Protein AF-A0A938W1L6-F1 (afdb_monomer)

Mean predicted aligned error: 9.25 Å

pLDDT: mean 88.77, std 12.85, range [36.91, 98.38]

Sequence (75 aa):
MGQVISTPFQNALDVIERLPAEDQETLIEIIRRRMIEQRRAEIARNAQVTLQAFREGRASYGTVEDLRRDLLDKP

Radius of gyration: 22.77 Å; Cα contacts (8 Å, |Δi|>4): 9; chains: 1; bounding box: 52×34×55 Å

Secondary structure (DSSP, 8-state):
-------HHHHHHHHHTTS-HHHHHHHHHHHHHHHHHHHHHHHHHHHHHHHHHHHTT-S----HHHHHHHHHS--

Structure (mmCIF, N/CA/C/O backbone):
data_AF-A0A938W1L6-F1
#
_entry.id   AF-A0A938W1L6-F1
#
loop_
_atom_site.group_PDB
_atom_site.id
_atom_site.type_symbol
_atom_site.label_atom_id
_atom_site.label_alt_id
_atom_site.label_comp_id
_atom_site.label_asym_id
_atom_site.label_entity_id
_atom_site.label_seq_id
_atom_site.pdbx_PDB_ins_code
_atom_site.Cartn_x
_atom_site.Cartn_y
_atom_site.Cartn_z
_atom_site.oc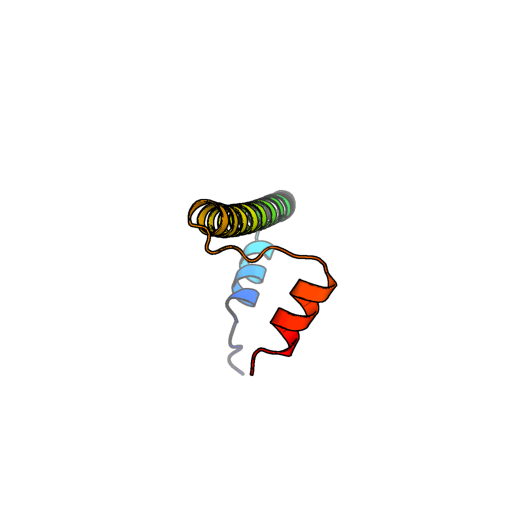cupancy
_atom_site.B_iso_or_equiv
_atom_site.auth_seq_id
_atom_site.auth_comp_id
_atom_site.auth_asym_id
_atom_site.auth_atom_id
_atom_site.pdbx_PDB_model_num
ATOM 1 N N . MET A 1 1 ? 29.300 -24.974 -9.854 1.00 36.91 1 MET A N 1
ATOM 2 C CA . MET A 1 1 ? 28.391 -23.883 -10.261 1.00 36.91 1 MET A CA 1
ATOM 3 C C . MET A 1 1 ? 27.245 -23.873 -9.263 1.00 36.91 1 MET A C 1
ATOM 5 O O . MET A 1 1 ? 26.426 -24.780 -9.302 1.00 36.91 1 MET A O 1
ATOM 9 N N . GLY A 1 2 ? 27.287 -22.974 -8.276 1.00 46.72 2 GLY A N 1
ATOM 10 C CA . GLY A 1 2 ? 26.286 -22.922 -7.207 1.00 46.72 2 GLY A CA 1
ATOM 11 C C . GLY A 1 2 ? 24.935 -22.494 -7.768 1.00 46.72 2 GLY A C 1
ATOM 12 O O . GLY A 1 2 ? 24.853 -21.506 -8.492 1.00 46.72 2 GLY A O 1
ATOM 13 N N . GLN A 1 3 ? 23.897 -23.266 -7.477 1.00 53.31 3 GLN A N 1
ATOM 14 C CA . GLN A 1 3 ? 22.535 -22.963 -7.885 1.00 53.31 3 GLN A CA 1
ATOM 15 C C . GLN A 1 3 ? 22.079 -21.721 -7.105 1.00 53.31 3 GLN A C 1
ATOM 17 O O . GLN A 1 3 ? 21.935 -21.772 -5.885 1.00 53.31 3 GLN A O 1
ATOM 22 N N . VAL A 1 4 ? 21.918 -20.585 -7.786 1.00 63.53 4 VAL A N 1
ATOM 23 C CA . VAL A 1 4 ? 21.368 -19.374 -7.167 1.00 63.53 4 VAL A CA 1
ATOM 24 C C . VAL A 1 4 ? 19.885 -19.641 -6.925 1.00 63.53 4 VAL A C 1
ATOM 26 O O . VAL A 1 4 ? 19.107 -19.752 -7.870 1.00 63.53 4 VAL A O 1
ATOM 29 N N . ILE A 1 5 ? 19.494 -19.812 -5.663 1.00 65.50 5 ILE A N 1
ATOM 30 C CA . ILE A 1 5 ? 18.083 -19.914 -5.284 1.00 65.50 5 ILE A CA 1
ATOM 31 C C . ILE A 1 5 ? 17.476 -18.525 -5.498 1.00 65.50 5 ILE A C 1
ATOM 33 O O . ILE A 1 5 ? 17.656 -17.632 -4.672 1.00 65.50 5 ILE A O 1
ATOM 37 N N . SER A 1 6 ? 16.803 -18.325 -6.632 1.00 77.75 6 SER A N 1
ATOM 38 C CA . SER A 1 6 ? 16.148 -17.052 -6.924 1.00 77.75 6 SER A CA 1
ATOM 39 C C . SER A 1 6 ? 14.887 -16.910 -6.078 1.00 77.75 6 SER A C 1
ATOM 41 O O . SER A 1 6 ? 13.988 -17.756 -6.118 1.00 77.75 6 SER A O 1
ATOM 43 N N . THR A 1 7 ? 14.831 -15.850 -5.276 1.00 93.69 7 THR A N 1
ATOM 44 C CA . THR A 1 7 ? 13.657 -15.547 -4.455 1.00 93.69 7 THR A CA 1
ATOM 45 C C . THR A 1 7 ? 12.516 -15.034 -5.340 1.00 93.69 7 THR A C 1
ATOM 47 O O . THR A 1 7 ? 12.770 -14.479 -6.410 1.00 93.69 7 THR A O 1
ATOM 50 N N . PRO A 1 8 ? 11.246 -15.138 -4.908 1.00 94.38 8 PRO A N 1
ATOM 51 C CA . PRO A 1 8 ? 10.137 -14.511 -5.628 1.00 94.38 8 PRO A CA 1
ATOM 52 C C . PRO A 1 8 ? 10.355 -13.013 -5.879 1.00 94.38 8 PRO A C 1
ATOM 54 O O . PRO A 1 8 ? 9.949 -12.499 -6.915 1.00 94.38 8 PRO A O 1
ATOM 57 N N . PHE A 1 9 ? 11.036 -12.333 -4.952 1.00 93.62 9 PHE A N 1
ATOM 58 C CA . PHE A 1 9 ? 11.407 -10.931 -5.100 1.00 93.62 9 PHE A CA 1
ATOM 59 C C . PHE A 1 9 ? 12.433 -10.723 -6.218 1.00 93.62 9 PHE A C 1
ATOM 61 O O . PHE A 1 9 ? 12.213 -9.887 -7.087 1.00 93.62 9 PHE A O 1
ATOM 68 N N . GLN A 1 10 ? 13.505 -11.522 -6.245 1.00 93.38 10 GLN A N 1
ATOM 69 C CA . GLN A 1 10 ? 14.513 -11.437 -7.304 1.00 93.38 10 GLN A CA 1
ATOM 70 C C . GLN A 1 10 ? 13.905 -11.741 -8.678 1.00 93.38 10 GLN A C 1
ATOM 72 O O . GLN A 1 10 ? 14.112 -10.986 -9.618 1.00 93.38 10 GLN A O 1
ATOM 77 N N . ASN A 1 11 ? 13.056 -12.767 -8.776 1.00 95.25 11 ASN A N 1
ATOM 78 C CA . ASN A 1 11 ? 12.345 -13.071 -10.019 1.00 95.25 11 ASN A CA 1
ATOM 79 C C . ASN A 1 11 ? 11.457 -11.906 -10.491 1.00 95.25 11 ASN A C 1
ATOM 81 O O . ASN A 1 11 ? 11.321 -11.687 -11.690 1.00 95.25 11 ASN A O 1
ATOM 85 N N . ALA A 1 12 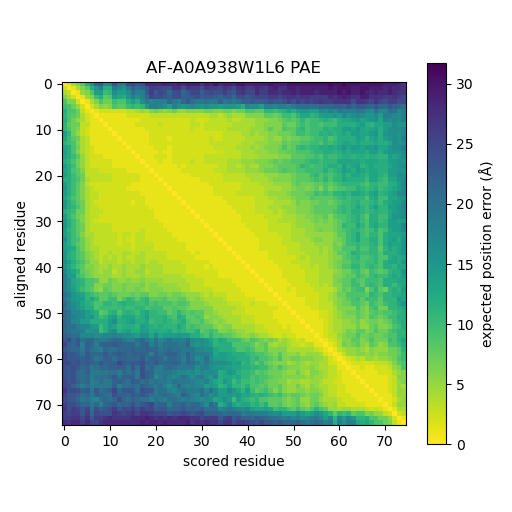? 10.834 -11.163 -9.569 1.00 95.06 12 ALA A N 1
ATOM 86 C CA . ALA A 1 12 ? 10.034 -9.996 -9.926 1.00 95.06 12 ALA A CA 1
ATOM 87 C C . ALA A 1 12 ? 10.906 -8.855 -10.472 1.00 95.06 12 ALA A C 1
ATOM 89 O O . ALA A 1 12 ? 10.525 -8.241 -11.466 1.00 95.06 12 ALA A O 1
ATOM 90 N N . LEU A 1 13 ? 12.075 -8.608 -9.868 1.00 95.25 13 LEU A N 1
ATOM 91 C CA . LEU A 1 13 ? 13.045 -7.633 -10.380 1.00 95.25 13 LEU A CA 1
ATOM 92 C C . LEU A 1 13 ? 13.505 -8.007 -11.789 1.00 95.25 13 LEU A C 1
ATOM 94 O O . LEU A 1 13 ? 13.376 -7.191 -12.696 1.00 95.25 13 LEU A O 1
ATOM 98 N N . ASP A 1 14 ? 13.909 -9.261 -11.998 1.00 95.81 14 ASP A N 1
ATOM 99 C CA . ASP A 1 14 ? 14.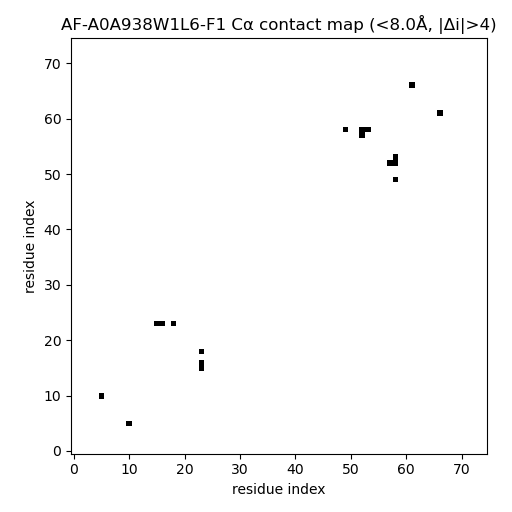385 -9.748 -13.298 1.00 95.81 14 ASP A CA 1
ATOM 100 C C . ASP A 1 14 ? 13.329 -9.591 -14.411 1.00 95.81 14 ASP A C 1
ATOM 102 O O . ASP A 1 14 ? 13.666 -9.421 -15.584 1.00 95.81 14 ASP A O 1
ATOM 106 N N . VAL A 1 15 ? 12.036 -9.677 -14.070 1.00 96.38 15 VAL A N 1
ATOM 107 C CA . VAL A 1 15 ? 10.930 -9.444 -15.012 1.00 96.38 15 VAL A CA 1
ATOM 108 C C . VAL A 1 15 ? 10.735 -7.954 -15.280 1.00 96.38 15 VAL A C 1
ATOM 110 O O . VAL A 1 15 ? 10.563 -7.573 -16.436 1.00 96.38 15 VAL A O 1
ATOM 113 N N . ILE A 1 16 ? 10.767 -7.117 -14.241 1.00 96.50 16 IL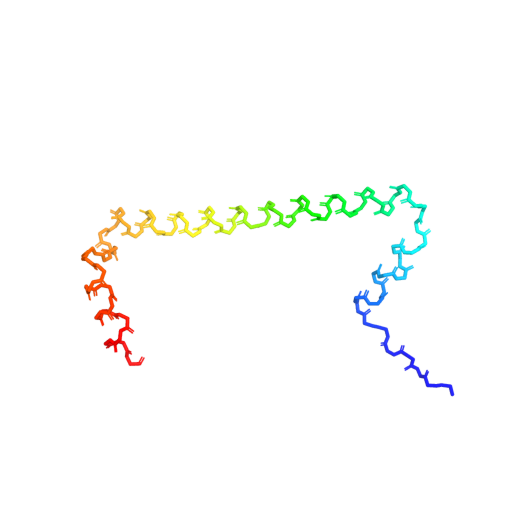E A N 1
ATOM 114 C CA . ILE A 1 16 ? 10.589 -5.664 -14.364 1.00 96.50 16 ILE A CA 1
ATOM 115 C C . ILE A 1 16 ? 11.733 -5.049 -15.177 1.00 96.50 16 ILE A C 1
ATOM 117 O O . ILE A 1 16 ? 11.479 -4.234 -16.056 1.00 96.50 16 ILE A O 1
ATOM 121 N N . GLU A 1 17 ? 12.972 -5.489 -14.956 1.00 95.94 17 GLU A N 1
ATOM 122 C CA . GLU A 1 17 ? 14.161 -4.995 -15.665 1.00 95.94 17 GLU A CA 1
ATOM 123 C C . GLU A 1 17 ? 14.127 -5.267 -17.177 1.00 95.94 17 GLU A C 1
ATOM 125 O O . GLU A 1 17 ? 14.787 -4.573 -17.948 1.00 95.94 17 GLU A O 1
ATOM 130 N N . ARG A 1 18 ? 13.341 -6.256 -17.624 1.00 97.62 18 ARG A N 1
ATOM 131 C CA . ARG A 1 18 ? 13.149 -6.568 -19.051 1.00 97.62 18 ARG A CA 1
ATOM 132 C C . ARG A 1 18 ? 12.115 -5.673 -19.733 1.00 97.62 18 ARG A C 1
ATOM 134 O O . ARG A 1 18 ? 11.977 -5.752 -20.954 1.00 97.62 18 ARG A O 1
ATOM 141 N N . LEU A 1 19 ? 11.370 -4.870 -18.977 1.00 97.81 19 LEU A N 1
ATOM 142 C CA . LEU A 1 19 ? 10.392 -3.939 -19.530 1.00 97.81 19 LEU A CA 1
ATOM 143 C C . LEU A 1 19 ? 11.088 -2.686 -20.091 1.00 97.81 19 LEU A C 1
ATOM 145 O O . LEU A 1 19 ? 12.136 -2.285 -19.576 1.00 97.81 19 LEU A O 1
ATOM 149 N N . PRO A 1 20 ? 10.508 -2.023 -21.106 1.00 98.38 20 PRO A N 1
ATOM 150 C CA . PRO A 1 20 ? 10.905 -0.673 -21.497 1.00 98.38 20 PRO A CA 1
ATOM 151 C C . PRO A 1 20 ? 10.883 0.299 -20.310 1.00 98.38 20 PRO A C 1
ATOM 153 O O . PRO A 1 20 ? 10.073 0.151 -19.399 1.00 98.38 20 PRO A O 1
ATOM 156 N N . ALA A 1 21 ? 11.730 1.330 -20.340 1.00 97.25 21 ALA A N 1
ATOM 157 C CA . ALA A 1 21 ? 11.825 2.304 -19.247 1.00 97.25 21 ALA A CA 1
ATOM 158 C C . ALA A 1 21 ? 10.472 2.968 -18.911 1.00 97.25 21 ALA A C 1
ATOM 160 O O . ALA A 1 21 ? 10.119 3.084 -17.741 1.00 97.25 21 ALA A O 1
ATOM 161 N N . GLU A 1 22 ? 9.680 3.314 -19.928 1.00 98.06 22 GLU A N 1
ATOM 162 C CA . GLU A 1 22 ? 8.336 3.891 -19.764 1.00 98.06 22 GLU A CA 1
ATOM 163 C C . GLU A 1 22 ? 7.367 2.938 -19.038 1.00 98.06 22 GLU A C 1
ATOM 165 O O . GLU A 1 22 ? 6.600 3.350 -18.162 1.00 98.06 22 GLU A O 1
ATOM 170 N N . ASP A 1 23 ? 7.441 1.642 -19.343 1.00 98.25 23 ASP A N 1
ATOM 171 C CA . ASP A 1 23 ? 6.625 0.619 -18.688 1.00 98.25 23 ASP A CA 1
ATOM 172 C C . ASP A 1 23 ? 7.071 0.400 -17.237 1.00 98.25 23 ASP A C 1
ATOM 174 O O . ASP A 1 23 ? 6.230 0.200 -16.357 1.00 98.25 23 ASP A O 1
ATOM 178 N N . GLN A 1 24 ? 8.378 0.476 -16.958 1.00 98.06 24 GLN A N 1
ATOM 179 C CA . GLN A 1 24 ? 8.902 0.415 -15.590 1.00 98.06 24 GLN A CA 1
ATOM 180 C C . GLN A 1 24 ? 8.408 1.603 -14.752 1.00 98.06 24 GLN A C 1
ATOM 182 O O . GLN A 1 24 ? 7.923 1.407 -13.634 1.00 98.06 24 GLN A O 1
ATOM 187 N N . GLU A 1 25 ? 8.465 2.822 -15.293 1.00 97.56 25 GLU A N 1
ATOM 188 C CA . GLU A 1 25 ? 7.946 4.029 -14.635 1.00 97.56 25 GLU A CA 1
ATOM 189 C C . GLU A 1 25 ? 6.439 3.921 -14.371 1.00 97.56 25 GLU A C 1
ATOM 191 O O . GLU A 1 25 ? 5.972 4.132 -13.245 1.00 97.56 25 GLU A O 1
ATOM 196 N N . THR A 1 26 ? 5.678 3.483 -15.374 1.00 98.00 26 THR A N 1
ATOM 197 C CA . THR A 1 26 ? 4.233 3.255 -15.254 1.00 98.00 26 THR A CA 1
ATOM 198 C C . THR A 1 26 ? 3.915 2.203 -14.185 1.00 98.00 26 THR A C 1
ATOM 200 O O . THR A 1 26 ? 2.995 2.371 -13.376 1.00 98.00 26 THR A O 1
ATOM 203 N N . LEU A 1 27 ? 4.690 1.118 -14.125 1.00 97.88 27 LEU A N 1
ATOM 204 C CA . LEU A 1 27 ? 4.520 0.060 -13.133 1.00 97.88 27 LEU A CA 1
ATOM 205 C C . LEU A 1 27 ? 4.754 0.575 -11.705 1.00 97.88 27 LEU A C 1
ATOM 207 O O . LEU A 1 27 ? 3.974 0.239 -10.806 1.00 97.88 27 LEU A O 1
ATOM 211 N N . ILE A 1 28 ? 5.758 1.432 -11.496 1.00 96.94 28 ILE A N 1
ATOM 212 C CA . ILE A 1 28 ? 6.011 2.080 -10.199 1.00 96.94 28 ILE A CA 1
ATOM 213 C C . ILE A 1 28 ? 4.784 2.887 -9.756 1.00 96.94 28 ILE A C 1
ATOM 215 O O . ILE A 1 28 ? 4.335 2.755 -8.610 1.00 96.94 28 ILE A O 1
ATOM 219 N N . GLU A 1 29 ? 4.193 3.680 -10.653 1.00 98.00 29 GLU A N 1
ATOM 220 C CA . GLU A 1 29 ? 2.986 4.445 -10.331 1.00 98.00 29 GLU A CA 1
ATOM 221 C C . GLU A 1 29 ? 1.808 3.548 -9.944 1.00 98.00 29 GLU A C 1
ATOM 223 O O . GLU A 1 29 ? 1.122 3.801 -8.946 1.00 98.00 29 GLU A O 1
ATOM 228 N N . ILE A 1 30 ? 1.569 2.489 -10.719 1.00 98.25 30 ILE A N 1
ATOM 229 C CA . ILE A 1 30 ? 0.465 1.556 -10.484 1.00 98.25 30 ILE A CA 1
ATOM 230 C C . ILE A 1 30 ? 0.628 0.866 -9.128 1.00 98.25 30 ILE A C 1
ATOM 232 O O . ILE A 1 30 ? -0.333 0.807 -8.354 1.00 98.25 30 ILE A O 1
ATOM 236 N N . ILE A 1 31 ? 1.826 0.364 -8.813 1.00 97.62 31 ILE A N 1
ATOM 237 C CA . ILE A 1 31 ? 2.101 -0.299 -7.532 1.00 97.62 31 ILE A CA 1
ATOM 238 C C . ILE A 1 31 ? 1.863 0.671 -6.378 1.00 97.62 31 ILE A C 1
ATOM 240 O O . ILE A 1 31 ? 1.152 0.330 -5.428 1.00 97.62 31 ILE A O 1
ATOM 244 N N . ARG A 1 32 ? 2.362 1.908 -6.481 1.00 98.00 32 ARG A N 1
ATOM 245 C CA . ARG A 1 32 ? 2.159 2.930 -5.449 1.00 98.00 32 ARG A CA 1
ATOM 246 C C . ARG A 1 32 ? 0.675 3.202 -5.200 1.00 98.00 32 ARG A C 1
ATOM 248 O O . ARG A 1 32 ? 0.246 3.235 -4.047 1.00 98.00 32 ARG A O 1
ATOM 255 N N . ARG A 1 33 ? -0.124 3.355 -6.262 1.00 98.19 33 ARG A N 1
ATOM 256 C CA . ARG A 1 33 ? -1.580 3.553 -6.146 1.00 98.19 33 ARG A CA 1
ATOM 257 C C . ARG A 1 33 ? -2.252 2.357 -5.472 1.00 98.19 33 ARG A C 1
ATOM 259 O O . ARG A 1 33 ? -3.043 2.545 -4.553 1.00 98.19 33 ARG A O 1
ATOM 266 N N . ARG A 1 34 ? -1.894 1.128 -5.857 1.00 97.94 34 ARG A N 1
ATOM 267 C CA . ARG A 1 34 ? -2.440 -0.097 -5.243 1.00 97.94 34 ARG A CA 1
ATOM 268 C C . ARG A 1 34 ? -2.133 -0.187 -3.748 1.00 97.94 34 ARG A C 1
ATOM 270 O O . ARG A 1 34 ? -3.024 -0.535 -2.980 1.00 97.94 34 ARG A O 1
ATOM 277 N N . MET A 1 35 ? -0.922 0.172 -3.321 1.00 97.94 35 MET A N 1
ATOM 278 C CA . MET A 1 35 ? -0.559 0.192 -1.898 1.00 97.94 35 MET A CA 1
ATOM 279 C C . MET A 1 35 ? -1.386 1.212 -1.103 1.00 97.94 35 MET A C 1
ATOM 281 O O . MET A 1 35 ? -1.837 0.919 0.005 1.00 97.94 35 MET A O 1
ATOM 285 N N . ILE A 1 36 ? -1.633 2.396 -1.674 1.00 97.94 36 ILE A N 1
ATOM 286 C CA . ILE A 1 36 ? -2.491 3.417 -1.053 1.00 97.94 36 ILE A CA 1
ATOM 287 C C . ILE A 1 36 ? -3.918 2.886 -0.880 1.00 97.94 36 ILE A C 1
ATOM 289 O O . ILE A 1 36 ? -4.492 3.012 0.202 1.00 97.94 36 ILE A O 1
ATOM 293 N N . GLU A 1 37 ? -4.479 2.255 -1.910 1.00 97.88 37 GLU A N 1
ATOM 294 C CA . GLU A 1 37 ? -5.833 1.699 -1.842 1.00 97.88 37 GLU A CA 1
ATOM 29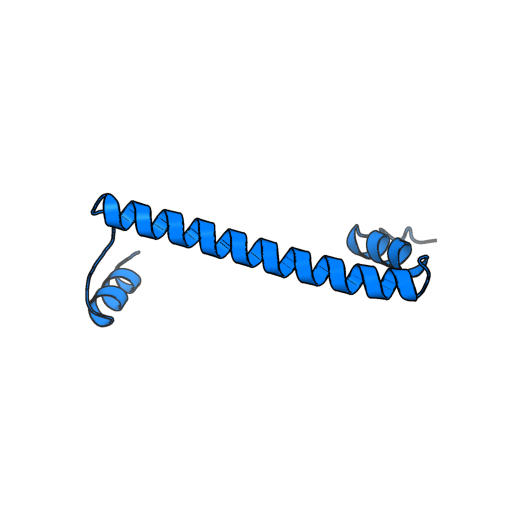5 C C . GLU A 1 37 ? -5.943 0.534 -0.851 1.00 97.88 37 GLU A C 1
ATOM 297 O O . GLU A 1 37 ? -6.909 0.456 -0.091 1.00 97.88 37 GLU A O 1
ATOM 302 N N . GLN A 1 38 ? -4.923 -0.323 -0.756 1.00 97.31 38 GLN A N 1
ATOM 303 C CA . GLN A 1 38 ? -4.865 -1.363 0.276 1.00 97.31 38 GLN A CA 1
ATOM 304 C C . GLN A 1 38 ? -4.882 -0.766 1.687 1.00 97.31 38 GLN A C 1
ATOM 306 O O . GLN A 1 38 ? -5.631 -1.234 2.549 1.00 97.31 38 GLN A O 1
ATOM 311 N N . ARG A 1 39 ? -4.115 0.307 1.917 1.00 96.81 39 ARG A N 1
ATOM 312 C CA . ARG A 1 39 ? -4.107 1.008 3.205 1.00 96.81 39 ARG A CA 1
ATOM 313 C C . ARG A 1 39 ? -5.453 1.668 3.509 1.00 96.81 39 ARG A C 1
ATOM 315 O O . ARG A 1 39 ? -5.921 1.603 4.644 1.00 96.81 39 ARG A O 1
ATOM 322 N N . ARG A 1 40 ? -6.107 2.270 2.512 1.00 97.06 40 ARG A N 1
ATOM 323 C CA . ARG A 1 40 ? -7.461 2.835 2.656 1.00 97.06 40 ARG A CA 1
ATOM 324 C C . A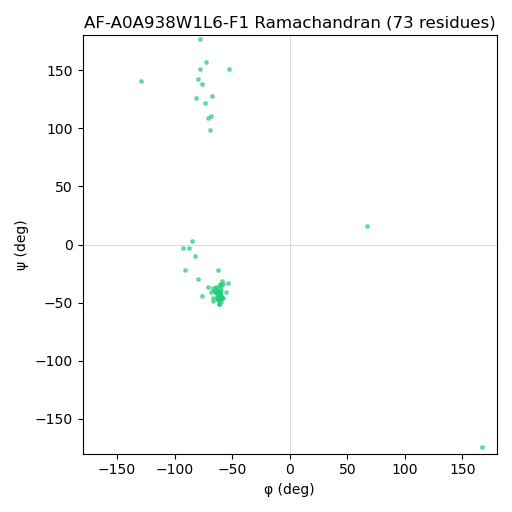RG A 1 40 ? -8.481 1.761 3.024 1.00 97.06 40 ARG A C 1
ATOM 326 O O . ARG A 1 40 ? -9.278 1.973 3.935 1.00 97.06 40 ARG A O 1
ATOM 333 N N . ALA A 1 41 ? -8.417 0.598 2.381 1.00 96.25 41 ALA A N 1
ATOM 334 C CA . ALA A 1 41 ? -9.286 -0.531 2.693 1.00 96.25 41 ALA A CA 1
ATOM 335 C C . ALA A 1 41 ? -9.065 -1.063 4.121 1.00 96.25 41 ALA A C 1
ATOM 337 O O . ALA A 1 41 ? -10.022 -1.427 4.800 1.00 96.25 41 ALA A O 1
ATOM 338 N N . GLU A 1 42 ? -7.820 -1.088 4.603 1.00 96.06 42 GLU A N 1
ATOM 339 C CA . GLU A 1 42 ? -7.501 -1.436 5.993 1.00 96.06 42 GLU A CA 1
ATOM 340 C C . GLU A 1 42 ? -8.123 -0.448 6.988 1.00 96.06 42 GLU A C 1
ATOM 342 O O . GLU A 1 42 ? -8.800 -0.865 7.927 1.00 96.06 42 GLU A O 1
ATOM 347 N N . ILE A 1 43 ? -7.968 0.856 6.744 1.00 94.81 43 ILE A N 1
ATOM 348 C CA . ILE A 1 43 ? -8.569 1.908 7.576 1.00 94.81 43 ILE A CA 1
ATOM 349 C C . ILE A 1 43 ? -10.094 1.779 7.593 1.00 94.81 43 ILE A C 1
ATOM 351 O O . ILE A 1 43 ? -10.699 1.835 8.662 1.00 94.81 43 ILE A O 1
ATOM 355 N N . ALA A 1 44 ? -10.716 1.560 6.432 1.00 95.31 44 ALA A N 1
ATOM 356 C CA . ALA A 1 44 ? -12.161 1.390 6.326 1.00 95.31 44 ALA A CA 1
ATOM 357 C C . ALA A 1 44 ? -12.655 0.169 7.118 1.00 95.31 44 ALA A C 1
ATOM 359 O O . ALA A 1 44 ? -13.628 0.281 7.863 1.00 95.31 44 ALA A O 1
ATOM 360 N N . ARG A 1 45 ? -11.959 -0.973 7.022 1.00 94.44 45 ARG A N 1
ATOM 361 C CA . ARG A 1 45 ? -12.272 -2.172 7.818 1.00 94.44 45 ARG A CA 1
ATOM 362 C C . ARG A 1 45 ? -12.161 -1.900 9.316 1.00 94.44 45 ARG A C 1
ATOM 364 O O . ARG A 1 45 ? -13.082 -2.225 10.060 1.00 94.44 45 ARG A O 1
ATOM 371 N N . ASN A 1 46 ? -11.079 -1.261 9.758 1.00 92.00 46 ASN A N 1
ATOM 372 C CA . ASN A 1 46 ? -10.888 -0.934 11.172 1.00 92.00 46 ASN A CA 1
ATOM 373 C C . ASN A 1 46 ? -11.978 0.026 11.675 1.00 92.00 46 ASN A C 1
ATOM 375 O O . ASN A 1 46 ? -12.554 -0.197 12.737 1.00 92.00 46 ASN A O 1
ATOM 379 N N . ALA A 1 47 ? -12.327 1.045 10.885 1.00 91.38 47 ALA A N 1
ATOM 380 C CA . ALA A 1 47 ? -13.408 1.970 11.207 1.00 91.38 47 ALA A CA 1
ATOM 381 C C . ALA A 1 47 ? -14.765 1.258 11.309 1.00 91.38 47 ALA A C 1
ATOM 383 O O . ALA A 1 47 ? -15.521 1.525 12.240 1.00 91.38 47 ALA A O 1
ATOM 384 N N . GLN A 1 48 ? -15.066 0.321 10.403 1.00 92.75 48 GLN A N 1
ATOM 385 C CA . GLN A 1 48 ? -16.287 -0.485 10.472 1.00 92.75 48 GLN A CA 1
ATOM 386 C C . GLN A 1 48 ? -16.360 -1.306 11.764 1.00 92.75 48 GLN A C 1
ATOM 388 O O . GLN A 1 48 ? -17.406 -1.307 12.410 1.00 92.75 48 GLN A O 1
ATOM 393 N N . VAL A 1 49 ? -15.262 -1.952 12.168 1.00 88.62 49 VAL A N 1
ATOM 394 C CA . VAL A 1 49 ? -15.195 -2.715 13.426 1.00 88.62 49 VAL A CA 1
ATOM 395 C C . VAL A 1 49 ? -15.438 -1.804 14.630 1.00 88.62 49 VAL A C 1
ATOM 397 O O . VAL A 1 49 ? -16.274 -2.124 15.476 1.00 88.62 49 VAL A O 1
ATOM 400 N N . THR A 1 50 ? -14.774 -0.648 14.686 1.00 86.62 50 THR A N 1
ATOM 401 C CA . THR A 1 50 ? -14.944 0.322 15.778 1.00 86.62 50 THR A CA 1
ATOM 402 C C . THR A 1 50 ? -16.371 0.867 15.840 1.00 86.62 50 THR A C 1
ATOM 404 O O . THR A 1 50 ? -16.973 0.894 16.912 1.00 86.62 50 THR A O 1
ATOM 407 N N . LEU A 1 51 ? -16.950 1.257 14.700 1.00 89.00 51 LEU A N 1
ATOM 408 C CA . LEU A 1 51 ? -18.329 1.750 14.630 1.00 89.00 51 LEU A CA 1
ATOM 409 C C . LEU A 1 51 ? -19.343 0.670 15.016 1.00 89.00 51 LEU A C 1
ATOM 411 O O . LEU A 1 51 ? -20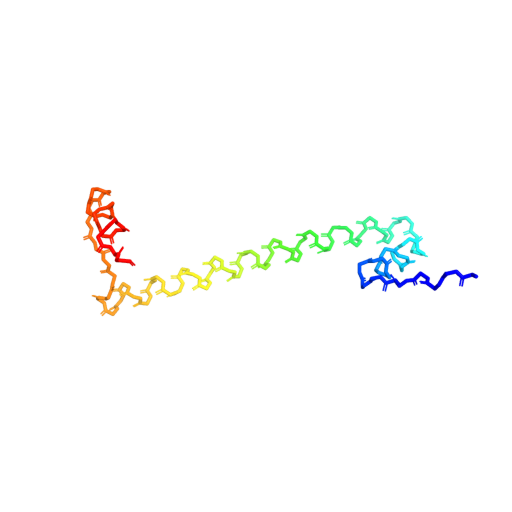.348 0.977 15.653 1.00 89.00 51 LEU A O 1
ATOM 415 N N . GLN A 1 52 ? -19.091 -0.590 14.659 1.00 90.31 52 GLN A N 1
ATOM 416 C CA . GLN A 1 52 ? -19.945 -1.695 15.075 1.00 90.31 52 GLN A CA 1
ATOM 417 C C . GLN A 1 52 ? -19.872 -1.917 16.589 1.00 90.31 52 GLN A C 1
ATOM 419 O O . GLN A 1 52 ? -20.913 -2.010 17.230 1.00 90.31 52 GLN A O 1
ATOM 424 N N . ALA A 1 53 ? -18.670 -1.926 17.174 1.00 87.19 53 ALA A N 1
ATOM 425 C CA . ALA A 1 53 ? -18.499 -2.038 18.623 1.00 87.19 53 ALA A CA 1
ATOM 426 C C . ALA A 1 53 ? -19.181 -0.881 19.371 1.00 87.19 53 ALA A C 1
ATOM 428 O O . ALA A 1 53 ? -19.815 -1.110 20.397 1.00 87.19 53 ALA A O 1
ATOM 429 N N . PHE A 1 54 ? -19.112 0.337 18.825 1.00 85.56 54 PHE A N 1
ATOM 430 C CA . PHE A 1 54 ? -19.836 1.497 19.344 1.00 85.56 54 PHE A CA 1
ATOM 431 C C . PHE A 1 54 ? -21.355 1.278 19.307 1.00 85.56 54 PHE A C 1
ATOM 433 O O . PHE A 1 54 ? -22.020 1.428 20.327 1.00 85.56 54 PHE A O 1
ATOM 440 N N . ARG A 1 55 ? -21.911 0.873 18.154 1.00 87.38 55 ARG A N 1
AT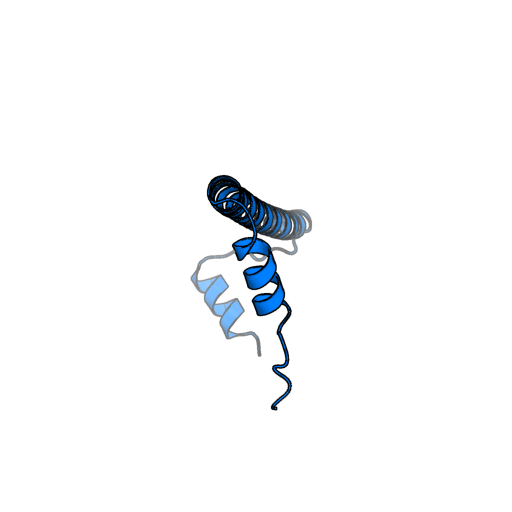OM 441 C CA . ARG A 1 55 ? -23.357 0.620 18.000 1.00 87.38 55 ARG A CA 1
ATOM 442 C C . ARG A 1 55 ? -23.876 -0.479 18.924 1.00 87.38 55 ARG A C 1
ATOM 444 O O . ARG A 1 55 ? -25.005 -0.397 19.386 1.00 87.38 55 ARG A O 1
ATOM 451 N N . GLU A 1 56 ? -23.064 -1.497 19.181 1.00 91.19 56 GLU A N 1
ATOM 452 C CA . GLU A 1 56 ? -23.412 -2.619 20.057 1.00 91.19 56 GLU A CA 1
ATOM 453 C C . GLU A 1 56 ? -23.145 -2.334 21.546 1.00 91.19 56 GLU A C 1
ATOM 455 O O . GLU A 1 56 ? -23.319 -3.225 22.373 1.00 91.19 56 GLU A O 1
ATOM 460 N N . GLY A 1 57 ? -22.695 -1.124 21.906 1.00 85.12 57 GLY A N 1
ATOM 461 C CA . GLY A 1 57 ? -22.370 -0.764 23.291 1.00 85.12 57 GLY A CA 1
ATOM 462 C C . GLY A 1 57 ? -21.155 -1.505 23.863 1.00 85.12 57 GLY A C 1
ATOM 463 O O . GLY A 1 57 ? -20.957 -1.524 25.072 1.00 85.12 57 GLY A O 1
ATOM 464 N N . ARG A 1 58 ? -20.339 -2.127 23.002 1.00 83.38 58 ARG A N 1
ATOM 465 C CA . ARG A 1 58 ? -19.107 -2.851 23.366 1.00 83.38 58 ARG A CA 1
ATOM 466 C C . ARG A 1 58 ? -17.853 -1.978 23.290 1.00 83.38 58 ARG A C 1
ATOM 468 O O . ARG A 1 58 ? -16.758 -2.466 23.560 1.00 83.38 58 ARG A O 1
ATOM 475 N N . ALA A 1 59 ? -17.981 -0.725 22.858 1.00 82.00 59 ALA A N 1
ATOM 476 C CA . ALA A 1 59 ? -16.879 0.230 22.872 1.00 82.00 59 ALA A CA 1
ATOM 477 C C . ALA A 1 59 ? -16.634 0.746 24.300 1.00 82.00 59 ALA A C 1
ATOM 479 O O . ALA A 1 59 ? -17.583 1.045 25.019 1.00 82.00 59 ALA A O 1
ATOM 480 N N . SER A 1 60 ? -15.361 0.857 24.693 1.00 76.62 60 SER A N 1
ATOM 481 C CA . SER A 1 60 ? -14.970 1.540 25.934 1.00 76.62 60 SER A CA 1
ATOM 482 C C . SER A 1 60 ? -14.972 3.057 25.709 1.00 76.62 60 SER A C 1
ATOM 484 O O . SER A 1 60 ? -14.586 3.525 24.634 1.00 76.62 60 SER A O 1
ATOM 486 N N . TYR A 1 61 ? -15.407 3.815 26.714 1.00 79.06 61 TYR A N 1
ATOM 487 C CA . TYR A 1 61 ? -15.453 5.278 26.716 1.00 79.06 61 TYR A CA 1
ATOM 488 C C . TYR A 1 61 ? -14.773 5.790 27.981 1.00 79.06 61 TYR A C 1
ATOM 490 O O . TYR A 1 61 ? -14.970 5.226 29.054 1.00 79.06 61 TYR A O 1
ATOM 498 N N . GLY A 1 62 ? -14.019 6.878 27.868 1.00 85.69 62 GLY A N 1
ATOM 499 C CA . GLY A 1 62 ? -13.329 7.474 29.006 1.00 85.69 62 GLY A CA 1
ATOM 500 C C . GLY A 1 62 ? -12.299 8.505 28.570 1.00 85.69 62 GLY A C 1
ATOM 501 O O . GLY A 1 62 ? -12.198 8.841 27.385 1.00 85.69 62 GLY A O 1
ATOM 502 N N . THR A 1 63 ? -11.541 9.020 29.531 1.00 91.50 63 THR A N 1
ATOM 503 C CA . THR A 1 63 ? -10.409 9.908 29.260 1.00 91.50 63 THR A CA 1
ATOM 504 C C . THR A 1 63 ? -9.186 9.118 28.783 1.00 91.50 63 THR A C 1
ATOM 506 O O . THR A 1 63 ? -9.175 7.885 28.729 1.00 91.50 63 THR A O 1
ATOM 509 N N . VAL A 1 64 ? -8.111 9.829 28.439 1.00 88.56 64 VAL A N 1
ATOM 510 C CA . VAL A 1 64 ? -6.824 9.200 28.103 1.00 88.56 64 VAL A CA 1
ATOM 511 C C . VAL A 1 64 ? -6.283 8.394 29.290 1.00 88.56 64 VAL A C 1
ATOM 513 O O . VAL A 1 64 ? -5.677 7.342 29.095 1.00 88.56 64 VAL A O 1
ATO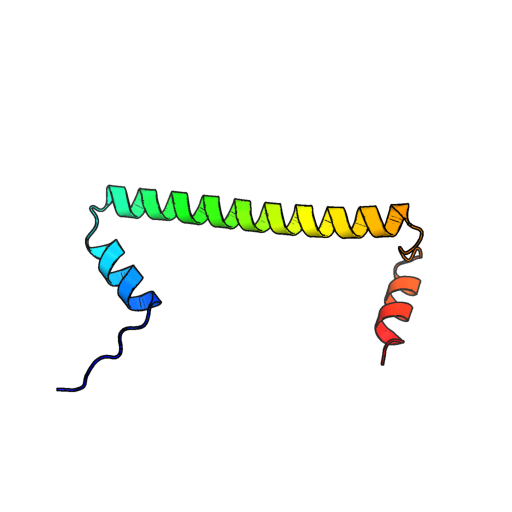M 516 N N . GLU A 1 65 ? -6.531 8.845 30.519 1.00 91.31 65 GLU A N 1
ATOM 517 C CA . GLU A 1 65 ? -6.163 8.144 31.750 1.00 91.31 65 GLU A CA 1
ATOM 518 C C . GLU A 1 65 ? -6.933 6.828 31.903 1.00 91.31 65 GLU A C 1
ATOM 520 O O . GLU A 1 65 ? -6.331 5.822 32.281 1.00 91.31 65 GLU A O 1
ATOM 525 N N . ASP A 1 66 ? -8.226 6.811 31.557 1.00 87.44 66 ASP A N 1
ATOM 526 C CA . ASP A 1 66 ? -9.034 5.586 31.550 1.00 87.44 66 ASP A CA 1
ATOM 527 C C . ASP A 1 66 ? -8.501 4.575 30.533 1.00 87.44 66 ASP A C 1
ATOM 529 O O . ASP A 1 66 ? -8.282 3.414 30.873 1.00 87.44 66 ASP A O 1
ATOM 533 N N . LEU A 1 67 ? -8.177 5.034 29.320 1.00 86.75 67 LEU A N 1
ATOM 534 C CA . LEU A 1 67 ? -7.553 4.194 28.297 1.00 86.75 67 LEU A CA 1
ATOM 535 C C . LEU A 1 67 ? -6.194 3.644 28.755 1.00 86.75 67 LEU A C 1
ATOM 537 O O . LEU A 1 67 ? -5.880 2.475 28.531 1.00 86.75 67 LEU A O 1
ATOM 541 N N . ARG A 1 68 ? -5.364 4.485 29.381 1.00 88.00 68 ARG A N 1
ATOM 542 C CA . ARG A 1 68 ? -4.042 4.081 29.870 1.00 88.00 68 ARG A CA 1
ATOM 543 C C . ARG A 1 68 ? -4.162 3.001 30.946 1.00 88.00 68 ARG A C 1
ATOM 545 O O . ARG A 1 68 ? -3.372 2.063 30.925 1.00 88.00 68 ARG A O 1
ATOM 552 N N . ARG A 1 69 ? -5.128 3.121 31.859 1.00 89.81 69 ARG A N 1
ATOM 553 C CA . ARG A 1 69 ? -5.422 2.097 32.870 1.00 89.81 69 ARG A CA 1
ATOM 554 C C . ARG A 1 69 ? -5.849 0.784 32.208 1.00 89.81 69 ARG A C 1
ATOM 556 O O . ARG A 1 69 ? -5.210 -0.233 32.447 1.00 89.81 69 ARG A O 1
ATOM 563 N N . ASP A 1 70 ? -6.814 0.827 31.288 1.00 85.31 70 ASP A N 1
ATOM 564 C CA . ASP A 1 70 ? -7.318 -0.360 30.575 1.00 85.31 70 ASP A CA 1
ATOM 565 C C . ASP A 1 70 ? -6.222 -1.126 29.805 1.00 85.31 70 ASP A C 1
ATOM 567 O O . ASP A 1 70 ? -6.287 -2.350 29.670 1.00 85.31 70 ASP A O 1
ATOM 571 N N . LEU A 1 71 ? -5.222 -0.419 29.265 1.00 85.88 71 LEU A N 1
ATOM 572 C CA . LEU A 1 71 ? -4.104 -1.023 28.530 1.00 85.88 71 LEU A CA 1
ATOM 573 C C . LEU A 1 71 ? -3.017 -1.611 29.438 1.00 85.88 71 LEU A C 1
ATOM 575 O O . LEU A 1 71 ? -2.344 -2.550 29.021 1.00 85.88 71 LEU A O 1
ATOM 579 N N . LEU A 1 72 ? -2.823 -1.054 30.636 1.00 87.44 72 LEU A N 1
ATOM 580 C CA . LEU A 1 72 ? -1.796 -1.489 31.590 1.00 87.44 72 LEU A CA 1
ATOM 581 C C . LEU A 1 72 ? -2.302 -2.559 32.570 1.00 87.44 72 LEU A C 1
ATOM 583 O O . LEU A 1 72 ? -1.486 -3.297 33.111 1.00 87.44 72 LEU A O 1
ATOM 587 N N . ASP A 1 73 ? -3.620 -2.657 32.769 1.00 76.56 73 ASP A N 1
ATOM 588 C CA . ASP A 1 73 ? -4.264 -3.656 33.636 1.00 76.56 73 ASP A CA 1
ATOM 589 C C . ASP A 1 73 ? -4.569 -4.988 32.919 1.00 76.56 73 ASP A C 1
ATOM 591 O O . ASP A 1 73 ? -5.053 -5.935 33.544 1.00 76.56 73 ASP A O 1
ATOM 595 N N . LYS A 1 74 ? -4.296 -5.101 31.610 1.00 53.72 74 LYS A N 1
ATOM 596 C CA . LYS A 1 74 ? -4.390 -6.388 30.903 1.00 53.72 74 LYS A CA 1
ATOM 597 C C . LYS A 1 74 ? -3.120 -7.223 31.145 1.00 53.72 74 LYS A C 1
ATOM 599 O O . LYS A 1 74 ? -2.035 -6.699 30.896 1.00 53.72 74 LYS A O 1
ATOM 604 N N . PRO A 1 75 ? -3.243 -8.483 31.613 1.00 57.03 75 PRO A N 1
ATOM 605 C CA . PRO A 1 75 ? -2.105 -9.379 31.827 1.00 57.03 75 PRO A CA 1
ATOM 606 C C . PRO A 1 75 ? -1.394 -9.766 30.524 1.00 57.03 75 PRO A C 1
ATOM 608 O O . PRO A 1 75 ? -2.056 -9.768 29.457 1.00 57.03 75 PRO A O 1
#

Foldseek 3Di:
DDDPPQDPVNVVVVVLVPDDPVVNVVVVVVVVVVVVVVVVVVVVVVVVVQVVCVVVVNDDDDDPVVVVCVVVVDD

Solvent-accessible surface area (backbone atoms only — not comparable to full-atom values): 4541 Å² total; per-residue (Å²): 132,85,81,78,84,75,46,76,68,54,54,49,49,63,55,50,71,70,44,56,70,70,55,44,56,51,48,54,53,53,53,54,51,51,54,51,51,52,51,51,52,50,51,51,52,53,50,50,53,52,52,48,31,48,75,71,68,69,50,88,83,74,55,73,67,51,53,51,48,64,65,68,72,55,131